Protein AF-A0A925DX83-F1 (afdb_monomer_lite)

Secondary structure (DSSP, 8-state):
-HHHHHHHHHHHHHHHHHHHHHSTT-SSPPPHHHHHH---SSSS---PPTT-EEESSPP-TTTTTTEEEEEE-TTSEEEEEEEETTSSS-EEEEEEEET-PPBTTTTB--

Structure (mmCIF, N/CA/C/O backbone):
data_AF-A0A925DX83-F1
#
_entry.id   AF-A0A925DX83-F1
#
loop_
_atom_site.group_PDB
_atom_site.id
_atom_site.type_symbol
_atom_site.label_atom_id
_atom_site.label_alt_id
_atom_site.label_comp_id
_atom_site.label_asym_id
_atom_site.label_entity_id
_atom_site.label_seq_id
_atom_site.pdbx_PDB_ins_code
_atom_site.Cartn_x
_atom_site.Cartn_y
_atom_site.Cartn_z
_atom_site.occupancy
_atom_site.B_iso_or_equiv
_atom_site.auth_seq_id
_atom_site.auth_comp_id
_atom_site.auth_asym_id
_atom_site.auth_atom_id
_atom_site.pdbx_PDB_model_num
ATOM 1 N N . ALA A 1 1 ? -12.384 9.549 13.677 1.00 65.88 1 ALA A N 1
ATOM 2 C CA . ALA A 1 1 ? -11.107 8.854 13.960 1.00 65.88 1 ALA A CA 1
ATOM 3 C C . ALA A 1 1 ? -10.764 7.799 12.899 1.00 65.88 1 ALA A C 1
ATOM 5 O O . ALA A 1 1 ? -9.682 7.871 12.330 1.00 65.88 1 ALA A O 1
ATOM 6 N N . ASN A 1 2 ? -11.667 6.862 12.577 1.00 77.31 2 ASN A N 1
ATOM 7 C CA . ASN A 1 2 ? -11.374 5.761 11.639 1.00 77.31 2 ASN A CA 1
ATOM 8 C C . ASN A 1 2 ? -11.111 6.209 10.191 1.00 77.31 2 ASN A C 1
ATOM 10 O O . ASN A 1 2 ? -10.203 5.674 9.564 1.00 77.31 2 ASN A O 1
ATOM 14 N N . ALA A 1 3 ? -11.840 7.216 9.690 1.00 75.69 3 ALA A N 1
ATOM 15 C CA . ALA A 1 3 ? -11.634 7.763 8.343 1.00 75.69 3 ALA A CA 1
ATOM 16 C C . ALA A 1 3 ? -10.217 8.337 8.171 1.00 75.69 3 ALA A 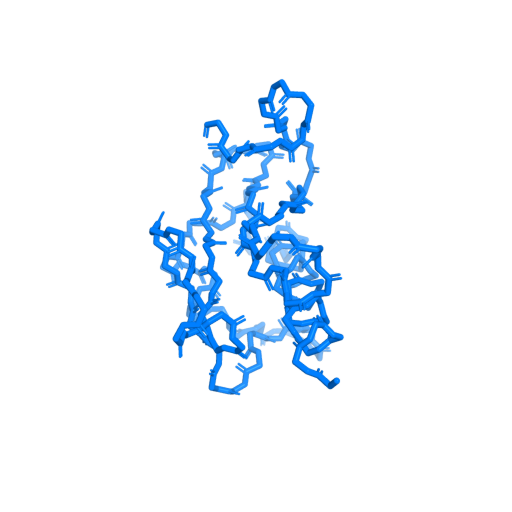C 1
ATOM 18 O O . ALA A 1 3 ? -9.479 7.930 7.280 1.00 75.69 3 ALA A O 1
ATOM 19 N N . THR A 1 4 ? -9.800 9.200 9.104 1.00 82.50 4 THR A N 1
ATOM 20 C CA . THR A 1 4 ? -8.447 9.771 9.141 1.00 82.50 4 THR A CA 1
ATOM 21 C C . THR A 1 4 ? -7.386 8.678 9.248 1.00 82.50 4 THR A C 1
ATOM 23 O O . THR A 1 4 ? -6.390 8.726 8.540 1.00 82.50 4 THR A O 1
ATOM 26 N N . LYS A 1 5 ? -7.616 7.647 10.073 1.00 88.56 5 LYS A N 1
ATOM 27 C CA . LYS A 1 5 ? -6.667 6.540 10.245 1.00 88.56 5 LYS A CA 1
ATOM 28 C C . LYS A 1 5 ? -6.469 5.736 8.955 1.00 88.56 5 LYS A C 1
ATOM 30 O O . LYS A 1 5 ? -5.328 5.504 8.567 1.00 88.56 5 LYS A O 1
ATOM 35 N N . ALA A 1 6 ? -7.550 5.328 8.288 1.00 88.38 6 ALA A N 1
ATOM 36 C CA . ALA A 1 6 ? -7.476 4.552 7.048 1.00 88.38 6 ALA A CA 1
ATOM 37 C C . ALA A 1 6 ? -6.764 5.335 5.932 1.00 88.38 6 ALA A C 1
ATOM 39 O O . ALA A 1 6 ? -5.852 4.810 5.293 1.0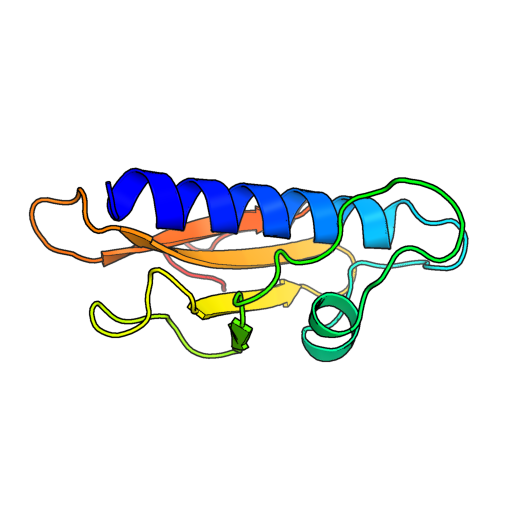0 88.38 6 ALA A O 1
ATOM 40 N N . GLN A 1 7 ? -7.106 6.616 5.777 1.00 90.12 7 GLN A N 1
ATOM 41 C CA . GLN A 1 7 ? -6.465 7.505 4.811 1.00 90.12 7 GLN A CA 1
ATOM 42 C C . GLN A 1 7 ? -4.974 7.721 5.118 1.00 90.12 7 GLN A C 1
ATOM 44 O O . GLN A 1 7 ? -4.139 7.625 4.219 1.00 90.12 7 GLN A O 1
ATOM 49 N N . THR A 1 8 ? -4.615 7.974 6.382 1.00 90.88 8 THR A N 1
ATOM 50 C CA . THR A 1 8 ? -3.210 8.122 6.794 1.00 90.88 8 THR A CA 1
ATOM 51 C C . THR A 1 8 ? -2.418 6.841 6.547 1.00 90.88 8 THR A C 1
ATOM 53 O O . THR A 1 8 ? -1.294 6.909 6.055 1.00 90.88 8 THR A O 1
ATOM 56 N N . ASN A 1 9 ? -2.995 5.671 6.831 1.00 91.25 9 ASN A N 1
ATOM 57 C CA . ASN A 1 9 ? -2.345 4.396 6.539 1.00 91.25 9 ASN A CA 1
ATOM 58 C C . ASN A 1 9 ? -2.109 4.227 5.035 1.00 91.25 9 ASN A C 1
ATOM 60 O O . ASN A 1 9 ? -0.997 3.890 4.644 1.00 91.25 9 ASN A O 1
ATOM 64 N N . ALA A 1 10 ? -3.104 4.525 4.196 1.00 91.38 10 ALA A N 1
ATOM 65 C CA . ALA A 1 10 ? -2.968 4.451 2.742 1.00 91.38 10 ALA A CA 1
ATOM 66 C C . ALA A 1 10 ? -1.856 5.375 2.214 1.00 91.38 10 ALA A C 1
ATOM 68 O O . ALA A 1 10 ? -1.005 4.937 1.442 1.00 91.38 10 ALA A O 1
ATOM 69 N N . ALA A 1 11 ? -1.800 6.620 2.697 1.00 90.81 11 ALA A N 1
ATOM 70 C CA . ALA A 1 11 ? -0.743 7.570 2.343 1.00 90.81 11 ALA A CA 1
ATOM 71 C C . ALA A 1 11 ? 0.649 7.116 2.821 1.00 90.81 11 ALA A C 1
ATOM 73 O O . ALA A 1 11 ? 1.649 7.346 2.145 1.00 90.81 11 ALA A O 1
ATOM 74 N N . ASN A 1 12 ? 0.737 6.451 3.976 1.00 90.38 12 ASN A N 1
ATOM 75 C CA . ASN A 1 12 ? 1.997 5.876 4.441 1.00 90.38 12 ASN A CA 1
ATOM 76 C C . ASN A 1 12 ? 2.443 4.724 3.538 1.00 90.38 12 ASN A C 1
ATOM 78 O O . ASN A 1 12 ? 3.595 4.709 3.125 1.00 90.38 12 ASN A O 1
ATOM 82 N N . VAL A 1 13 ? 1.543 3.806 3.176 1.00 91.00 13 VAL A N 1
ATOM 83 C CA . VAL A 1 13 ? 1.857 2.700 2.255 1.00 91.00 13 VAL A CA 1
ATOM 84 C C . VAL A 1 13 ? 2.279 3.219 0.880 1.00 91.00 13 VAL A C 1
ATOM 86 O O . VAL A 1 13 ? 3.225 2.684 0.308 1.00 91.00 13 VAL A O 1
ATOM 89 N N . GLN A 1 14 ? 1.659 4.296 0.388 1.00 91.44 14 GLN A N 1
ATOM 90 C CA . GLN A 1 14 ? 2.077 4.959 -0.851 1.00 91.44 14 GLN A CA 1
ATOM 91 C C . GLN A 1 14 ? 3.547 5.377 -0.764 1.00 91.44 14 GLN A C 1
ATOM 93 O O . GLN A 1 14 ? 4.348 4.980 -1.602 1.00 91.44 14 GLN A O 1
ATOM 98 N N . LYS A 1 15 ? 3.929 6.087 0.304 1.00 89.25 15 LYS A N 1
ATOM 99 C CA . LYS A 1 15 ? 5.320 6.511 0.529 1.00 89.25 15 LYS A CA 1
ATOM 100 C C . LYS A 1 15 ? 6.293 5.339 0.639 1.00 89.25 15 LYS A C 1
ATOM 102 O O . LYS A 1 15 ? 7.419 5.458 0.177 1.00 89.25 15 LYS A O 1
ATOM 107 N N . VAL A 1 16 ? 5.879 4.225 1.246 1.00 90.50 16 VAL A N 1
ATOM 108 C CA . VAL A 1 16 ? 6.698 3.001 1.324 1.00 90.50 16 VAL A CA 1
ATOM 109 C C . VAL A 1 16 ? 6.932 2.426 -0.0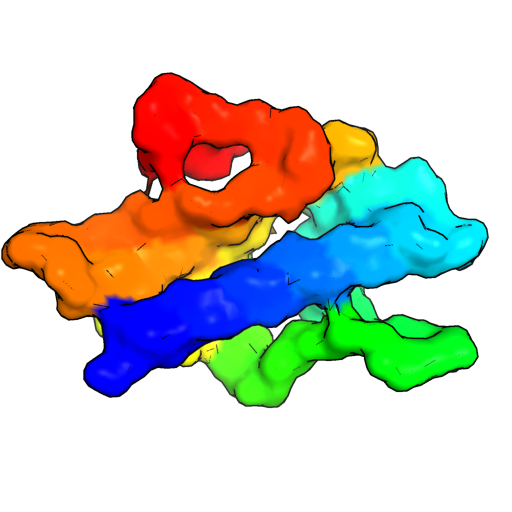73 1.00 90.50 16 VAL A C 1
ATOM 111 O O . VAL A 1 16 ? 8.050 2.041 -0.394 1.00 90.50 16 VAL A O 1
ATOM 114 N N . ALA A 1 17 ? 5.902 2.393 -0.919 1.00 90.44 17 ALA A N 1
ATOM 115 C CA . ALA A 1 17 ? 6.025 1.885 -2.279 1.00 90.44 17 ALA A CA 1
ATOM 116 C C . ALA A 1 17 ? 6.877 2.802 -3.178 1.00 90.44 17 ALA A C 1
ATOM 118 O O . ALA A 1 17 ? 7.660 2.294 -3.978 1.00 90.44 17 ALA A O 1
ATOM 119 N N . GLU A 1 18 ? 6.799 4.126 -2.998 1.00 89.38 18 GLU A N 1
ATOM 120 C CA . GLU A 1 18 ? 7.732 5.067 -3.640 1.00 89.38 18 GLU A CA 1
ATOM 121 C C . GLU A 1 18 ? 9.167 4.868 -3.148 1.00 89.38 18 GLU A C 1
ATOM 123 O O . GLU A 1 18 ? 10.100 4.831 -3.945 1.00 89.38 18 GLU A O 1
ATOM 128 N N . ALA A 1 19 ? 9.354 4.695 -1.836 1.00 88.38 19 ALA A N 1
ATOM 129 C CA . ALA A 1 19 ? 10.666 4.441 -1.254 1.00 88.38 19 ALA A CA 1
ATOM 130 C C . ALA A 1 19 ? 11.281 3.136 -1.772 1.00 88.38 19 ALA A C 1
ATOM 132 O O . ALA A 1 19 ? 12.470 3.111 -2.067 1.00 88.38 19 ALA A O 1
ATOM 133 N N . TYR A 1 20 ? 10.470 2.086 -1.939 1.00 88.88 20 TYR A N 1
ATOM 134 C CA . TYR A 1 20 ? 10.907 0.835 -2.552 1.00 88.88 20 TYR A CA 1
ATOM 135 C C . TYR A 1 20 ? 11.476 1.076 -3.950 1.00 88.88 20 TYR A C 1
ATOM 137 O O . TYR A 1 20 ? 12.569 0.605 -4.241 1.00 88.88 20 TYR A O 1
ATOM 145 N N . ASN A 1 21 ? 10.752 1.807 -4.804 1.00 88.06 21 ASN A N 1
ATOM 146 C CA . ASN A 1 21 ? 11.179 2.079 -6.178 1.00 88.06 21 ASN A CA 1
ATOM 147 C C . ASN A 1 21 ? 12.390 3.029 -6.247 1.00 88.06 21 ASN A C 1
ATOM 149 O O . ASN A 1 21 ? 13.190 2.938 -7.171 1.00 88.06 21 ASN A O 1
ATOM 153 N N . ALA A 1 22 ? 12.530 3.936 -5.276 1.00 86.56 22 ALA A N 1
ATOM 154 C CA . ALA A 1 22 ? 13.666 4.853 -5.177 1.00 86.56 22 ALA A CA 1
ATOM 155 C C . ALA A 1 22 ? 14.943 4.200 -4.610 1.00 86.56 22 ALA A C 1
ATOM 157 O O . ALA A 1 22 ? 16.027 4.774 -4.730 1.00 86.56 22 ALA A O 1
ATOM 158 N N . ASP A 1 23 ? 14.829 3.035 -3.967 1.00 84.06 23 ASP A N 1
ATOM 159 C CA . ASP A 1 23 ? 15.968 2.277 -3.454 1.00 84.06 23 ASP A CA 1
ATOM 160 C C . ASP A 1 23 ? 16.823 1.770 -4.631 1.00 84.06 23 ASP A C 1
ATOM 162 O O . ASP A 1 23 ? 16.299 1.057 -5.487 1.00 84.06 23 ASP A O 1
ATOM 166 N N . PRO A 1 24 ? 18.133 2.081 -4.693 1.00 83.00 24 PRO A N 1
ATOM 167 C CA . PRO A 1 24 ? 18.993 1.693 -5.814 1.00 83.00 24 PRO A CA 1
ATOM 168 C C . PRO A 1 24 ? 19.138 0.173 -5.996 1.00 83.00 24 PRO A C 1
ATOM 170 O O . PRO A 1 24 ? 19.637 -0.270 -7.030 1.00 83.00 24 PRO A O 1
ATOM 173 N N . LEU A 1 25 ? 18.733 -0.631 -5.006 1.00 83.94 25 LEU A N 1
ATOM 174 C CA . LEU A 1 25 ? 18.685 -2.091 -5.114 1.00 83.94 25 LEU A CA 1
ATOM 175 C C . LEU A 1 25 ? 17.467 -2.598 -5.899 1.00 83.94 25 LEU A C 1
ATOM 177 O O . LEU A 1 25 ? 17.444 -3.760 -6.308 1.00 83.94 25 LEU A O 1
ATOM 181 N N . ASN A 1 26 ? 16.467 -1.745 -6.113 1.00 85.25 26 ASN A N 1
ATOM 182 C CA . ASN A 1 26 ? 15.254 -2.057 -6.846 1.00 85.25 26 ASN A CA 1
ATOM 183 C C . ASN A 1 26 ? 15.224 -1.295 -8.172 1.00 85.25 26 ASN A C 1
ATOM 185 O O . ASN A 1 26 ? 15.657 -0.156 -8.284 1.00 85.25 26 ASN A O 1
ATOM 189 N N . THR A 1 27 ? 14.686 -1.939 -9.200 1.00 82.69 27 THR A N 1
ATOM 190 C CA . THR A 1 27 ? 14.580 -1.371 -10.555 1.00 82.69 27 THR A CA 1
ATOM 191 C C . THR A 1 27 ? 13.131 -1.152 -10.987 1.00 82.69 27 THR A C 1
ATOM 193 O O . THR A 1 27 ? 12.865 -0.838 -12.146 1.00 82.69 27 THR A O 1
ATOM 196 N N . SER A 1 28 ? 12.179 -1.388 -10.082 1.00 86.94 28 SER A N 1
ATOM 197 C CA . SER A 1 28 ? 10.743 -1.306 -10.344 1.00 86.94 28 SER A CA 1
ATOM 198 C C . SER A 1 28 ? 9.942 -1.176 -9.050 1.00 86.94 28 SER A C 1
ATOM 200 O O . SER A 1 28 ? 10.446 -1.438 -7.953 1.00 86.94 28 SER A O 1
ATOM 202 N N . TYR A 1 29 ? 8.667 -0.815 -9.197 1.00 89.75 29 TYR A N 1
ATOM 203 C CA . TYR A 1 29 ? 7.706 -0.818 -8.103 1.00 89.75 29 TYR A CA 1
ATOM 204 C C . TYR A 1 29 ? 7.477 -2.230 -7.540 1.00 89.75 29 TYR A C 1
ATOM 206 O O . TYR A 1 29 ? 7.555 -3.222 -8.271 1.00 89.75 29 TYR A O 1
ATOM 214 N N . PRO A 1 30 ? 7.187 -2.343 -6.233 1.00 90.69 30 PRO A N 1
ATOM 215 C CA . PRO A 1 30 ? 7.129 -3.636 -5.570 1.00 90.69 30 PRO A CA 1
ATOM 216 C C . PRO A 1 30 ? 5.886 -4.442 -5.959 1.00 90.69 30 PRO A C 1
ATOM 218 O O . PRO A 1 30 ? 4.800 -3.904 -6.155 1.00 90.69 30 PRO A O 1
ATOM 221 N N . SER A 1 31 ? 6.001 -5.770 -5.957 1.00 91.38 31 SER A N 1
ATOM 222 C CA . SER A 1 31 ? 4.833 -6.647 -5.812 1.00 91.38 31 SER A CA 1
ATOM 223 C C . SER A 1 31 ? 4.231 -6.532 -4.407 1.00 91.38 31 SER A C 1
ATOM 225 O O . SER A 1 31 ? 4.868 -6.038 -3.477 1.00 91.38 31 SER A O 1
ATOM 227 N N . LEU A 1 32 ? 3.018 -7.059 -4.211 1.00 90.06 32 LEU A N 1
ATOM 228 C CA . LEU A 1 32 ? 2.373 -7.078 -2.893 1.00 90.06 32 LEU A CA 1
ATOM 229 C C . LEU A 1 32 ? 3.253 -7.725 -1.815 1.00 90.06 32 LEU A C 1
ATOM 231 O O . LEU A 1 32 ? 3.379 -7.180 -0.722 1.00 90.06 32 LEU A O 1
ATOM 235 N N . VAL A 1 33 ? 3.884 -8.861 -2.127 1.00 89.06 33 VAL A N 1
ATOM 236 C CA . VAL A 1 33 ? 4.740 -9.585 -1.173 1.00 89.06 33 VAL A CA 1
ATOM 237 C C . VAL A 1 33 ? 5.998 -8.779 -0.854 1.00 89.06 33 VAL A C 1
ATOM 239 O O . VAL A 1 33 ? 6.375 -8.672 0.311 1.00 89.06 33 VAL A O 1
ATOM 242 N N . GLN A 1 34 ? 6.612 -8.167 -1.871 1.00 90.75 34 GLN A N 1
ATOM 243 C CA . GLN A 1 34 ? 7.789 -7.316 -1.689 1.00 90.75 34 GLN A CA 1
ATOM 244 C C . GLN A 1 34 ? 7.463 -6.089 -0.841 1.00 90.75 34 GLN A C 1
ATOM 246 O O . GLN A 1 34 ? 8.204 -5.796 0.088 1.00 90.75 34 GLN A O 1
ATOM 251 N N . LEU A 1 35 ? 6.337 -5.419 -1.097 1.00 89.94 35 LEU A N 1
ATOM 252 C CA . LEU A 1 35 ? 5.921 -4.241 -0.339 1.00 89.94 35 LEU A CA 1
ATOM 253 C C . LEU A 1 35 ? 5.572 -4.589 1.113 1.00 89.94 35 LEU A C 1
ATOM 255 O O . LEU A 1 35 ? 5.974 -3.879 2.032 1.00 89.94 35 LEU A O 1
ATOM 259 N N . GLN A 1 36 ? 4.858 -5.698 1.330 1.00 89.00 36 GLN A N 1
ATOM 260 C CA . GLN A 1 36 ? 4.489 -6.173 2.667 1.00 89.00 36 GLN A CA 1
ATOM 261 C C . GLN A 1 36 ? 5.715 -6.560 3.504 1.00 89.00 36 GLN A C 1
ATOM 263 O O . GLN A 1 36 ? 5.712 -6.364 4.721 1.00 89.00 36 GLN A O 1
ATOM 268 N N . GLY A 1 37 ? 6.742 -7.118 2.859 1.00 83.69 37 GLY A N 1
ATOM 269 C CA . GLY A 1 37 ? 8.012 -7.487 3.480 1.00 83.69 37 GLY A CA 1
ATOM 270 C C . GLY A 1 37 ? 9.062 -6.375 3.479 1.00 83.69 37 GLY A C 1
ATOM 271 O O . GLY A 1 37 ? 10.143 -6.582 4.029 1.00 83.69 37 GLY A O 1
ATOM 272 N N . TYR A 1 38 ? 8.784 -5.216 2.870 1.00 83.06 38 TYR A N 1
ATOM 273 C CA . TYR A 1 38 ? 9.783 -4.165 2.725 1.00 83.06 38 TYR A CA 1
ATOM 274 C C . TYR A 1 38 ? 10.082 -3.512 4.073 1.00 83.06 38 TYR A C 1
ATOM 276 O O . TYR A 1 38 ? 9.259 -2.824 4.684 1.00 83.06 38 TYR A O 1
ATOM 284 N N . SER A 1 39 ? 11.316 -3.714 4.507 1.00 66.62 39 SER A N 1
ATOM 285 C CA . SER A 1 39 ? 11.986 -2.917 5.515 1.00 66.62 39 SER A CA 1
ATOM 286 C C . SER A 1 39 ? 13.215 -2.354 4.823 1.00 66.62 39 SER A C 1
ATOM 288 O O . SER A 1 39 ? 14.102 -3.131 4.473 1.00 66.62 39 SER A O 1
ATOM 290 N N . ALA A 1 40 ? 13.250 -1.041 4.577 1.00 60.22 40 ALA A N 1
ATOM 291 C CA . ALA A 1 40 ? 14.385 -0.406 3.915 1.00 60.22 40 ALA A CA 1
ATOM 292 C C . ALA A 1 40 ? 15.695 -0.821 4.609 1.00 60.22 40 ALA A C 1
ATOM 294 O O . ALA A 1 40 ? 15.834 -0.684 5.827 1.00 60.22 40 ALA A O 1
ATOM 295 N N . LEU A 1 41 ? 16.626 -1.391 3.840 1.00 53.12 41 LEU A N 1
ATOM 296 C CA . LEU A 1 41 ? 17.874 -1.966 4.356 1.00 53.12 41 LEU A CA 1
ATOM 297 C C . LEU A 1 41 ? 18.935 -0.897 4.651 1.00 53.12 41 LEU A C 1
ATOM 299 O O . LEU A 1 41 ? 19.866 -1.164 5.407 1.00 53.12 41 LEU A O 1
ATOM 303 N N . THR A 1 42 ? 18.826 0.292 4.050 1.00 51.50 42 THR A N 1
ATOM 304 C CA . THR A 1 42 ? 19.980 1.191 3.904 1.00 51.50 42 THR A CA 1
ATOM 305 C C . THR A 1 42 ? 19.854 2.555 4.567 1.00 51.50 42 THR A C 1
ATOM 307 O O . THR A 1 42 ? 20.883 3.180 4.771 1.00 51.50 42 THR A O 1
ATOM 310 N N . THR A 1 43 ? 18.679 3.039 4.968 1.00 49.41 43 THR A N 1
ATOM 311 C CA . THR A 1 43 ? 18.526 4.235 5.829 1.00 49.41 43 THR A CA 1
ATOM 312 C C . THR A 1 43 ? 17.063 4.383 6.254 1.00 49.41 43 THR A C 1
ATOM 314 O O . THR A 1 43 ? 16.210 3.655 5.763 1.00 49.41 43 THR A O 1
ATOM 317 N N . SER A 1 44 ? 16.789 5.295 7.192 1.00 55.75 44 SER A N 1
ATOM 318 C CA . SER A 1 44 ? 15.528 5.662 7.866 1.00 55.75 44 SER A CA 1
ATOM 319 C C . SER A 1 44 ? 14.281 5.922 6.993 1.00 55.75 44 SER A C 1
ATOM 321 O O . SER A 1 44 ? 13.589 6.925 7.179 1.00 55.75 44 SER A O 1
ATOM 323 N N . VAL A 1 45 ? 13.960 5.043 6.051 1.00 58.22 45 VAL A N 1
ATOM 324 C CA . VAL A 1 45 ? 12.944 5.265 5.027 1.00 58.22 45 VAL A CA 1
ATOM 325 C C . VAL A 1 45 ? 11.789 4.282 5.219 1.00 58.22 45 VAL A C 1
ATOM 327 O O . VAL A 1 45 ? 11.974 3.105 5.510 1.00 58.22 45 VAL A O 1
ATOM 330 N N . ALA A 1 46 ? 10.589 4.855 5.160 1.00 69.69 46 ALA A N 1
ATOM 331 C CA . ALA A 1 46 ? 9.263 4.296 5.396 1.00 69.69 46 ALA A CA 1
ATOM 332 C C . ALA A 1 46 ? 9.145 2.757 5.328 1.00 69.69 46 ALA A C 1
ATOM 334 O O . ALA A 1 46 ? 9.364 2.149 4.286 1.00 69.69 46 ALA A O 1
ATOM 335 N N . LYS A 1 47 ? 8.675 2.147 6.424 1.00 77.81 47 LYS A N 1
ATOM 336 C CA . LYS A 1 47 ? 8.149 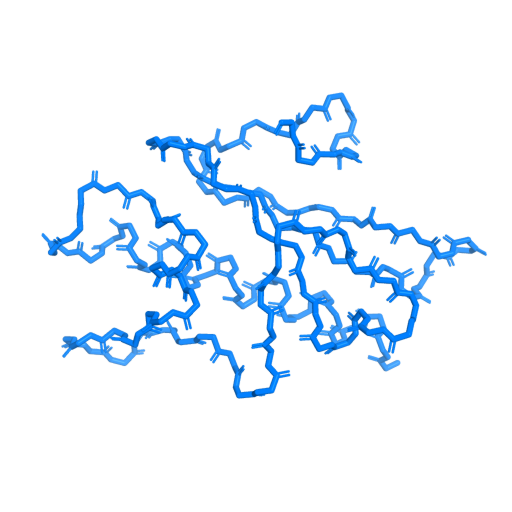0.772 6.451 1.00 77.81 47 LYS A CA 1
ATOM 337 C C . LYS A 1 47 ? 6.631 0.784 6.571 1.00 77.81 47 LYS A C 1
ATOM 339 O O . LYS A 1 47 ? 6.059 1.753 7.084 1.00 77.81 47 LYS A O 1
ATOM 344 N N . ILE A 1 48 ? 5.987 -0.312 6.173 1.00 86.00 48 ILE A N 1
ATOM 345 C CA . ILE A 1 48 ? 4.565 -0.519 6.463 1.00 86.00 48 ILE A CA 1
ATOM 346 C C . ILE A 1 48 ? 4.361 -0.419 7.988 1.00 86.00 48 ILE A C 1
ATOM 348 O O . ILE A 1 48 ? 5.069 -1.103 8.737 1.00 86.00 48 ILE A O 1
ATOM 352 N N . PRO A 1 49 ? 3.453 0.448 8.482 1.00 82.62 49 PRO A N 1
ATOM 353 C CA . PRO A 1 49 ? 3.229 0.579 9.915 1.00 82.62 49 PRO A CA 1
ATOM 354 C C . PRO A 1 49 ? 2.815 -0.756 10.540 1.00 82.62 49 PRO A C 1
ATOM 356 O O . PRO A 1 49 ? 2.062 -1.529 9.947 1.00 82.62 49 PRO A O 1
ATOM 359 N N . THR A 1 50 ? 3.280 -1.021 11.762 1.00 83.69 50 THR A N 1
ATOM 360 C CA . THR A 1 50 ? 2.921 -2.246 12.483 1.00 83.69 50 THR A CA 1
ATOM 361 C C . THR A 1 50 ? 1.401 -2.366 12.616 1.00 83.69 50 THR A C 1
ATOM 363 O O . THR A 1 50 ? 0.723 -1.401 12.968 1.00 83.69 50 THR A O 1
ATOM 366 N N . GLY A 1 51 ? 0.866 -3.558 12.345 1.00 86.19 51 GLY A N 1
ATOM 367 C CA . GLY A 1 51 ? -0.576 -3.821 12.386 1.00 86.19 51 GLY A CA 1
ATOM 368 C C . GLY A 1 51 ? -1.328 -3.441 11.107 1.00 86.19 51 GLY A C 1
ATOM 369 O O . GLY A 1 51 ? -2.554 -3.551 11.087 1.00 86.19 51 GLY A O 1
ATOM 370 N N . ILE A 1 52 ? -0.620 -3.018 10.053 1.00 91.38 52 ILE A N 1
ATOM 371 C CA . ILE A 1 52 ? -1.182 -2.838 8.712 1.00 91.38 52 ILE A CA 1
ATOM 372 C C . ILE A 1 52 ? -0.884 -4.060 7.844 1.00 91.38 52 ILE A C 1
ATOM 374 O O . ILE A 1 52 ? 0.250 -4.529 7.765 1.00 91.38 52 ILE A O 1
ATOM 378 N N . THR A 1 53 ? -1.927 -4.562 7.190 1.00 93.19 53 THR A N 1
ATOM 379 C CA . THR A 1 53 ? -1.895 -5.688 6.255 1.00 93.19 53 THR A CA 1
ATOM 380 C C . THR A 1 53 ? -2.276 -5.202 4.863 1.00 93.19 53 THR A C 1
ATOM 382 O O . THR A 1 53 ? -3.281 -4.510 4.693 1.00 93.19 53 THR A O 1
ATOM 385 N N . LEU A 1 54 ? -1.487 -5.582 3.866 1.00 92.81 54 LEU A N 1
ATOM 386 C CA . LEU A 1 54 ? -1.771 -5.394 2.453 1.00 92.81 54 LEU A CA 1
ATOM 387 C C . LEU A 1 54 ? -2.377 -6.674 1.887 1.00 92.81 54 LEU A C 1
ATOM 389 O O . LEU A 1 54 ? -1.851 -7.769 2.083 1.00 92.81 54 LEU A O 1
ATOM 393 N N . ALA A 1 55 ? -3.481 -6.531 1.168 1.00 92.25 55 ALA A N 1
ATOM 394 C CA . ALA A 1 55 ? -4.179 -7.626 0.514 1.00 92.25 55 ALA A CA 1
ATOM 395 C C . ALA A 1 55 ? -4.401 -7.314 -0.970 1.00 92.25 55 ALA A C 1
ATOM 397 O O . ALA A 1 55 ? -4.415 -6.160 -1.384 1.00 92.25 55 ALA A O 1
ATOM 398 N N . ALA A 1 56 ? -4.600 -8.349 -1.785 1.00 87.44 56 ALA A N 1
ATOM 399 C CA . ALA A 1 56 ? -5.028 -8.159 -3.172 1.00 87.44 56 ALA A CA 1
ATOM 400 C C . ALA A 1 56 ? -6.522 -7.783 -3.259 1.00 87.44 56 ALA A C 1
ATOM 402 O O . ALA A 1 56 ? -6.956 -7.151 -4.219 1.00 87.44 56 ALA A O 1
ATOM 403 N N . GLY A 1 57 ? -7.308 -8.171 -2.248 1.00 87.62 57 GLY A N 1
ATOM 404 C CA . GLY A 1 57 ? -8.732 -7.860 -2.136 1.00 87.62 57 GLY A CA 1
ATOM 405 C C . GLY A 1 57 ? -9.005 -6.499 -1.494 1.00 87.62 57 GLY A C 1
ATOM 406 O O . GLY A 1 57 ? -8.167 -5.951 -0.778 1.00 87.62 57 GLY A O 1
ATOM 407 N N . LEU A 1 58 ? -10.206 -5.975 -1.743 1.00 89.31 58 LEU A N 1
ATOM 408 C CA . LEU A 1 58 ? -10.666 -4.713 -1.169 1.00 89.31 58 LEU A CA 1
ATOM 409 C C . LEU A 1 58 ? -10.849 -4.821 0.353 1.00 89.31 58 LEU A C 1
ATOM 411 O O . LEU A 1 58 ? -11.349 -5.841 0.841 1.00 89.31 58 LEU A O 1
ATOM 415 N N . PRO A 1 59 ? -10.500 -3.771 1.116 1.00 91.00 59 PRO A N 1
ATOM 416 C CA . PRO A 1 59 ? -10.881 -3.692 2.514 1.00 91.00 59 PRO A CA 1
ATOM 417 C C . PRO A 1 59 ? -12.398 -3.522 2.653 1.00 91.00 59 PRO A C 1
ATOM 419 O O . PRO A 1 59 ? -13.095 -3.071 1.748 1.00 91.00 59 PRO A O 1
ATOM 422 N N . THR A 1 60 ? -12.903 -3.861 3.830 1.00 90.81 60 THR A N 1
ATOM 423 C CA . THR A 1 60 ? -14.311 -3.745 4.222 1.00 90.81 60 THR A CA 1
ATOM 424 C C . THR A 1 60 ? -14.429 -2.857 5.456 1.00 90.81 60 THR A C 1
ATOM 426 O O . THR A 1 60 ? -13.432 -2.524 6.099 1.00 90.81 60 THR A O 1
ATOM 429 N N . SER A 1 61 ? -15.651 -2.526 5.867 1.00 89.19 61 SER A N 1
ATOM 430 C CA . SER A 1 61 ? -15.885 -1.799 7.121 1.00 89.19 61 SER A CA 1
ATOM 431 C C . SER A 1 61 ? -15.338 -2.518 8.360 1.00 89.19 61 SER A C 1
ATOM 433 O O . SER A 1 61 ? -14.958 -1.850 9.321 1.00 89.19 61 SER A O 1
ATOM 435 N N . ALA A 1 62 ? -15.245 -3.852 8.337 1.00 90.06 62 ALA A N 1
ATOM 436 C CA . ALA A 1 62 ? -14.758 -4.649 9.461 1.00 90.06 62 ALA A CA 1
ATOM 437 C C . ALA A 1 62 ? -13.234 -4.554 9.656 1.00 90.06 62 ALA A C 1
ATOM 439 O O . ALA A 1 62 ? -12.753 -4.626 10.784 1.00 90.06 62 ALA A O 1
ATOM 440 N N . ASN A 1 63 ? -12.469 -4.382 8.574 1.00 90.88 63 ASN A N 1
ATOM 441 C CA . ASN A 1 63 ? -11.002 -4.438 8.605 1.00 90.88 63 ASN A CA 1
ATOM 442 C C . ASN A 1 63 ? -10.310 -3.198 8.015 1.00 90.88 63 ASN A C 1
ATOM 444 O O . ASN A 1 63 ? -9.091 -3.093 8.085 1.00 90.88 63 ASN A O 1
ATOM 448 N N . GLY A 1 64 ? -11.045 -2.218 7.493 1.00 89.38 64 GLY A N 1
ATOM 449 C CA . GLY A 1 64 ? -10.492 -1.085 6.744 1.00 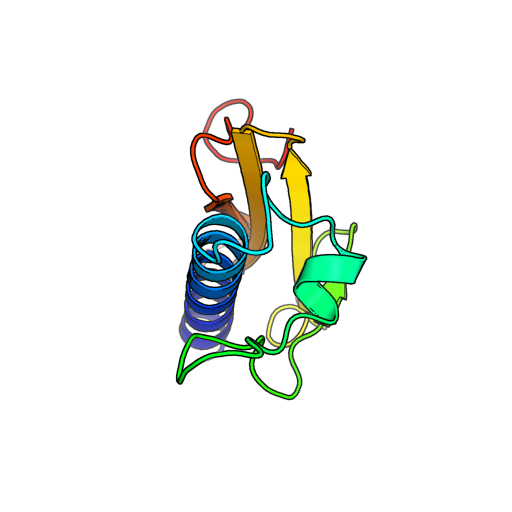89.38 64 GLY A CA 1
ATOM 450 C C . GLY A 1 64 ? -9.614 -0.103 7.527 1.00 89.38 64 GLY A C 1
ATOM 451 O O . GLY A 1 64 ? -9.067 0.826 6.944 1.00 89.38 64 GLY A O 1
ATOM 452 N N . THR A 1 65 ? -9.452 -0.286 8.843 1.00 90.25 65 THR A N 1
ATOM 453 C CA . THR A 1 65 ? -8.479 0.479 9.649 1.00 90.25 65 THR A CA 1
ATOM 454 C C . THR A 1 65 ? -7.114 -0.203 9.783 1.00 90.25 65 THR A C 1
ATOM 456 O O . THR A 1 65 ? -6.177 0.426 10.288 1.00 90.25 65 THR A O 1
ATOM 459 N N . THR A 1 66 ? -7.010 -1.469 9.375 1.00 93.06 66 THR A N 1
ATOM 460 C CA . THR A 1 66 ? -5.804 -2.311 9.452 1.00 93.06 66 THR A CA 1
ATOM 461 C C . THR A 1 66 ? -5.485 -3.002 8.131 1.00 93.06 66 THR A C 1
ATOM 463 O O . THR A 1 66 ? -4.348 -3.396 7.922 1.00 93.06 66 THR A O 1
ATOM 466 N N . THR A 1 67 ? -6.454 -3.141 7.229 1.00 93.62 67 THR A N 1
ATOM 467 C CA . THR A 1 67 ? -6.283 -3.758 5.913 1.00 93.62 67 THR A CA 1
ATOM 468 C C . THR A 1 67 ? -6.393 -2.706 4.822 1.00 93.62 67 THR A C 1
ATOM 470 O O . THR A 1 67 ? -7.288 -1.860 4.853 1.00 93.62 67 THR A O 1
ATOM 473 N N . LEU A 1 68 ? -5.489 -2.782 3.853 1.00 93.38 68 LEU A N 1
ATOM 474 C CA . LEU A 1 68 ? -5.488 -1.985 2.634 1.00 93.38 68 LEU A CA 1
ATOM 475 C C . LEU A 1 68 ? -5.358 -2.928 1.441 1.00 93.38 68 LEU A C 1
ATOM 477 O O . LEU A 1 68 ? -4.687 -3.957 1.529 1.00 93.38 68 LEU A O 1
ATOM 481 N N . GLN A 1 69 ? -5.967 -2.568 0.320 1.00 92.88 69 GLN A N 1
ATOM 482 C CA . GLN A 1 69 ? -5.679 -3.232 -0.940 1.00 92.88 69 GLN A CA 1
ATOM 483 C C . GLN A 1 69 ? -4.362 -2.691 -1.495 1.00 92.88 69 GLN A C 1
ATOM 485 O O . GLN A 1 69 ? -4.140 -1.483 -1.443 1.00 92.88 69 GLN A O 1
ATOM 490 N N . TYR A 1 70 ? -3.533 -3.550 -2.077 1.00 91.88 70 TYR A N 1
ATOM 491 C CA . TYR A 1 70 ? -2.449 -3.138 -2.960 1.00 91.88 70 TYR A CA 1
ATOM 492 C C . TYR A 1 70 ? -2.486 -3.947 -4.256 1.00 91.88 70 TYR A C 1
ATOM 494 O O . TYR A 1 70 ? -2.422 -5.177 -4.230 1.00 91.88 70 TYR A O 1
ATOM 502 N N . VAL A 1 71 ? -2.574 -3.256 -5.391 1.00 90.88 71 VAL A N 1
ATOM 503 C CA . VAL A 1 71 ? -2.537 -3.858 -6.729 1.00 90.88 71 VAL A CA 1
ATOM 504 C C . VAL A 1 71 ? -1.310 -3.323 -7.467 1.00 90.88 71 VAL A C 1
ATOM 506 O O . VAL A 1 71 ? -1.298 -2.143 -7.824 1.00 90.88 71 VAL A O 1
ATOM 509 N N . PRO A 1 72 ? -0.269 -4.141 -7.695 1.00 87.94 72 PRO A N 1
ATOM 510 C CA . PRO A 1 72 ? 0.905 -3.706 -8.442 1.00 87.94 72 PRO A CA 1
ATOM 511 C C . PRO A 1 72 ? 0.565 -3.490 -9.922 1.00 87.94 72 PRO A C 1
ATOM 513 O O . PRO A 1 72 ? -0.199 -4.249 -10.522 1.00 87.94 72 PRO A O 1
ATOM 516 N N . LYS A 1 73 ? 1.173 -2.469 -10.528 1.00 84.81 73 LYS A N 1
ATOM 517 C CA . LYS A 1 73 ? 1.035 -2.107 -11.944 1.00 84.81 73 LYS A CA 1
ATOM 518 C C . LYS A 1 73 ? 2.377 -2.185 -12.662 1.00 84.81 73 LYS A C 1
ATOM 520 O O . LYS A 1 73 ? 2.808 -1.253 -13.328 1.00 84.81 73 LYS A O 1
ATOM 525 N N . ALA A 1 74 ? 3.015 -3.350 -12.541 1.00 75.50 74 ALA A N 1
ATOM 526 C CA . ALA A 1 74 ? 4.310 -3.640 -13.151 1.00 75.50 74 ALA A CA 1
ATOM 527 C C . ALA A 1 74 ? 5.318 -2.500 -12.897 1.00 75.50 74 ALA A C 1
ATOM 529 O O . ALA A 1 74 ? 5.579 -2.163 -11.746 1.00 75.50 74 ALA A O 1
ATOM 530 N N . THR A 1 75 ? 5.874 -1.900 -13.950 1.00 76.19 75 THR A N 1
ATOM 531 C CA . THR A 1 75 ? 6.899 -0.853 -13.844 1.00 76.19 75 THR A CA 1
ATOM 532 C C . THR A 1 75 ? 6.340 0.550 -13.640 1.00 76.19 75 THR A C 1
ATOM 534 O O . THR A 1 75 ? 7.111 1.442 -13.306 1.00 76.19 75 THR A O 1
ATOM 537 N N . THR A 1 76 ? 5.038 0.776 -13.841 1.00 83.12 76 THR A N 1
ATOM 538 C CA . THR A 1 76 ? 4.463 2.127 -13.765 1.00 83.12 76 THR A CA 1
ATOM 539 C C . THR A 1 76 ? 4.016 2.510 -12.364 1.00 83.12 76 THR A C 1
ATOM 541 O O . THR A 1 76 ? 3.754 3.685 -12.129 1.00 83.12 76 THR A O 1
ATOM 544 N N . GLY A 1 77 ? 3.930 1.559 -11.428 1.00 87.81 77 GLY A N 1
ATOM 545 C CA . GLY A 1 77 ? 3.476 1.866 -10.079 1.00 87.81 77 GLY A CA 1
ATOM 546 C C . GLY A 1 77 ? 2.664 0.774 -9.411 1.00 87.81 77 GLY A C 1
ATOM 547 O O . GLY A 1 77 ? 2.862 -0.425 -9.608 1.00 87.81 77 GLY A O 1
ATOM 548 N N . GLY A 1 78 ? 1.686 1.219 -8.632 1.00 89.94 78 GLY A N 1
ATOM 549 C CA . GLY A 1 78 ? 0.654 0.386 -8.035 1.00 89.94 78 GLY A CA 1
ATOM 550 C C . GLY A 1 78 ? -0.548 1.217 -7.606 1.00 89.94 78 GLY A C 1
ATOM 551 O O . GLY A 1 78 ? -0.588 2.430 -7.771 1.00 89.94 78 GLY A O 1
ATOM 552 N N . CYS A 1 79 ? -1.550 0.568 -7.041 1.00 91.06 79 CYS A N 1
ATOM 553 C CA . CYS A 1 79 ? -2.749 1.229 -6.553 1.00 91.06 79 CYS A CA 1
ATOM 554 C C . CYS A 1 79 ? -3.081 0.734 -5.151 1.00 91.06 79 CYS A C 1
ATOM 556 O O . CYS A 1 79 ? -2.996 -0.464 -4.878 1.00 91.06 79 CYS A O 1
ATOM 558 N N . ILE A 1 80 ? -3.445 1.662 -4.266 1.00 92.00 80 ILE A N 1
ATOM 559 C CA . ILE A 1 80 ? -3.791 1.381 -2.875 1.00 92.00 80 ILE A CA 1
ATOM 560 C C . ILE A 1 80 ? -5.269 1.665 -2.653 1.00 92.00 80 ILE A C 1
ATOM 562 O O . ILE A 1 80 ? -5.689 2.817 -2.739 1.00 92.00 80 ILE A O 1
ATOM 566 N N . GLY A 1 81 ? -6.037 0.631 -2.320 1.00 91.81 81 GLY A N 1
ATOM 567 C CA . GLY A 1 81 ? -7.438 0.750 -1.917 1.00 91.81 81 GLY A CA 1
ATOM 568 C C . GLY A 1 81 ? -7.577 0.847 -0.398 1.00 91.81 81 GLY A C 1
ATOM 569 O O . GLY A 1 81 ? -7.012 0.040 0.339 1.00 91.81 81 GLY A O 1
ATOM 570 N N . TRP A 1 82 ? -8.345 1.814 0.093 1.00 92.25 82 TRP A N 1
ATOM 571 C CA . TRP A 1 82 ? -8.595 2.034 1.518 1.00 92.25 82 TRP A CA 1
ATOM 572 C C . TRP A 1 82 ? -10.073 2.294 1.792 1.00 92.25 82 TRP A C 1
ATOM 574 O O . TRP A 1 82 ? -10.777 2.879 0.972 1.00 92.25 82 TRP A O 1
ATOM 584 N N . TRP A 1 83 ? -10.561 1.849 2.948 1.00 92.19 83 TRP A N 1
ATOM 585 C CA . TRP A 1 83 ? -11.972 2.001 3.293 1.00 92.19 83 TRP A CA 1
ATOM 586 C C . TRP A 1 83 ? -12.276 3.405 3.820 1.00 92.19 83 TRP A C 1
ATOM 588 O O . TRP A 1 83 ? -11.738 3.822 4.851 1.00 92.19 83 TRP A O 1
ATOM 598 N N . ASP A 1 84 ? -13.171 4.122 3.146 1.00 88.94 84 ASP A N 1
ATOM 599 C CA . ASP A 1 84 ? -13.612 5.450 3.553 1.00 88.94 84 ASP A CA 1
ATOM 600 C C . ASP A 1 84 ? -14.781 5.376 4.539 1.00 88.94 84 ASP A C 1
ATOM 602 O O . ASP A 1 84 ? -15.945 5.221 4.171 1.00 88.94 84 ASP A O 1
ATOM 606 N N . PHE A 1 85 ? -14.456 5.531 5.823 1.00 88.06 85 PHE A N 1
ATOM 607 C CA . PHE A 1 85 ? -15.437 5.631 6.907 1.00 88.06 85 PHE A CA 1
ATOM 608 C C . PHE A 1 85 ? -16.133 7.001 6.991 1.00 88.06 85 PHE A C 1
ATOM 610 O O . PHE A 1 85 ? -17.035 7.158 7.809 1.00 88.06 85 PHE A O 1
ATOM 617 N N . GLY A 1 86 ? -15.673 8.007 6.240 1.00 83.00 86 GLY A N 1
ATOM 618 C CA . GLY A 1 86 ? -16.221 9.366 6.246 1.00 83.00 86 GLY A CA 1
ATOM 619 C C . GLY A 1 86 ? -17.255 9.625 5.150 1.00 83.00 86 GLY A C 1
ATOM 620 O O . GLY A 1 86 ? -17.920 10.659 5.176 1.00 83.00 86 GLY A O 1
ATOM 621 N N . ALA A 1 87 ? -17.402 8.710 4.192 1.00 76.50 87 ALA A N 1
ATOM 622 C CA . ALA A 1 87 ? -18.411 8.809 3.149 1.00 76.50 87 ALA A CA 1
ATOM 623 C C . ALA A 1 87 ? -19.819 8.526 3.706 1.00 76.50 87 ALA A C 1
ATOM 625 O O . ALA A 1 87 ? -20.000 7.649 4.550 1.00 76.50 87 ALA A O 1
ATOM 626 N N . ALA A 1 88 ? -20.832 9.238 3.192 1.00 73.62 88 ALA A N 1
ATOM 627 C CA . ALA A 1 88 ? -22.239 9.035 3.572 1.00 73.62 88 ALA A CA 1
ATOM 628 C C . ALA A 1 88 ? -22.708 7.587 3.335 1.00 73.62 88 ALA A C 1
ATOM 630 O O . ALA A 1 88 ? -23.573 7.073 4.037 1.00 73.62 88 ALA A O 1
ATOM 631 N N . THR A 1 89 ? -22.102 6.919 2.356 1.00 76.12 89 THR A N 1
ATOM 632 C CA . THR A 1 89 ? -22.120 5.467 2.196 1.00 76.12 89 THR A CA 1
ATOM 633 C C . THR A 1 89 ? -20.669 5.008 2.232 1.00 76.12 89 THR A C 1
ATOM 635 O O . THR A 1 89 ? -19.893 5.503 1.417 1.00 76.12 89 THR A O 1
ATOM 638 N N . PRO A 1 90 ? -20.266 4.119 3.153 1.00 72.69 90 PRO A N 1
ATOM 639 C CA . PRO A 1 90 ? -18.899 3.624 3.187 1.00 72.69 90 PRO A CA 1
ATOM 640 C C . PRO A 1 90 ? -18.507 2.970 1.857 1.00 72.69 90 PRO A C 1
ATOM 642 O O . PRO A 1 90 ? -19.212 2.092 1.360 1.00 72.69 90 PRO A O 1
ATOM 645 N N . VAL A 1 91 ? -17.387 3.405 1.284 1.00 85.38 91 VAL A N 1
ATOM 646 C CA . VAL A 1 91 ? -16.865 2.912 0.001 1.00 85.38 91 VAL A CA 1
ATOM 647 C C . VAL A 1 91 ? -15.358 2.719 0.082 1.00 85.38 91 VAL A C 1
ATOM 649 O O . VAL A 1 91 ? -14.695 3.310 0.933 1.00 85.38 91 VAL A O 1
ATOM 652 N N . THR A 1 92 ? -14.789 1.936 -0.834 1.00 87.19 92 THR A N 1
ATOM 653 C CA . THR A 1 92 ? -13.332 1.930 -1.010 1.00 87.19 92 THR A CA 1
ATOM 654 C C . THR A 1 92 ? -12.914 3.117 -1.873 1.00 87.19 92 THR A C 1
ATOM 656 O O . THR A 1 92 ? -13.498 3.360 -2.928 1.00 87.19 92 THR A O 1
ATOM 659 N N . LYS A 1 93 ? -11.901 3.854 -1.420 1.00 88.94 93 LYS A N 1
ATOM 660 C CA . LYS A 1 93 ? -11.211 4.905 -2.172 1.00 88.94 93 LYS A CA 1
ATOM 661 C C . LYS A 1 93 ? -9.807 4.454 -2.538 1.00 88.94 93 LYS A C 1
ATOM 663 O O . LYS A 1 93 ? -9.260 3.556 -1.905 1.00 88.94 93 LYS A O 1
ATOM 668 N N . TYR A 1 94 ? -9.221 5.104 -3.539 1.00 89.12 94 TYR A N 1
ATOM 669 C CA . TYR A 1 94 ? -7.959 4.672 -4.126 1.00 89.12 94 TYR A CA 1
ATOM 670 C C . TYR A 1 94 ? -6.933 5.797 -4.174 1.00 89.12 94 TYR A C 1
ATOM 672 O O . TYR A 1 94 ? -7.281 6.967 -4.355 1.00 89.12 94 TYR A O 1
ATOM 680 N N . ILE A 1 95 ? -5.669 5.423 -4.003 1.00 90.12 95 ILE A N 1
ATOM 681 C CA . ILE A 1 95 ? -4.499 6.283 -4.169 1.00 90.12 95 ILE A CA 1
ATOM 682 C C . ILE A 1 95 ? -3.565 5.595 -5.166 1.00 90.12 95 ILE A C 1
ATOM 684 O O . ILE A 1 95 ? -3.267 4.409 -5.015 1.00 90.12 95 ILE A O 1
ATOM 688 N N . ALA A 1 96 ? -3.117 6.330 -6.181 1.00 89.19 96 ALA A N 1
ATOM 689 C CA . ALA A 1 96 ? -2.103 5.857 -7.113 1.00 89.19 96 ALA A CA 1
ATOM 690 C C . ALA A 1 96 ? -0.706 5.919 -6.474 1.00 89.19 96 ALA A C 1
ATOM 692 O O . ALA A 1 96 ? -0.381 6.850 -5.737 1.00 89.19 96 ALA A O 1
ATOM 693 N N . VAL A 1 97 ? 0.109 4.916 -6.766 1.00 88.56 97 VAL A N 1
ATOM 694 C CA . VAL A 1 97 ? 1.550 4.872 -6.508 1.00 88.56 97 VAL A CA 1
ATOM 695 C C . VAL A 1 97 ? 2.237 4.996 -7.862 1.00 88.56 97 VAL A C 1
ATOM 697 O O . VAL A 1 97 ? 1.842 4.294 -8.793 1.00 88.56 97 VAL A O 1
ATOM 700 N N . GLY A 1 98 ? 3.249 5.849 -7.970 1.00 86.38 98 GLY A N 1
ATOM 701 C CA . GLY A 1 98 ? 3.910 6.185 -9.223 1.00 86.38 98 GLY A CA 1
ATOM 702 C C . GLY A 1 98 ? 2.952 6.783 -10.247 1.00 86.38 98 GLY A C 1
ATOM 703 O O . GLY A 1 98 ? 2.001 7.487 -9.904 1.00 86.38 98 GLY A O 1
ATOM 704 N N . ASP A 1 99 ? 3.172 6.422 -11.506 1.00 81.69 99 ASP A N 1
ATOM 705 C CA . ASP A 1 99 ? 2.345 6.804 -12.652 1.00 81.69 99 ASP A CA 1
ATOM 706 C C . ASP A 1 99 ? 1.218 5.785 -12.919 1.00 81.69 99 ASP A C 1
ATOM 708 O O . ASP A 1 99 ? 0.694 5.680 -14.034 1.00 81.69 99 ASP A O 1
ATOM 712 N N . ALA A 1 100 ? 0.838 4.985 -11.916 1.00 79.44 100 ALA A N 1
ATOM 713 C CA . ALA A 1 100 ? -0.222 4.000 -12.068 1.00 79.44 100 ALA A CA 1
ATOM 714 C C . ALA A 1 100 ? -1.560 4.681 -12.384 1.00 79.44 100 ALA A C 1
ATOM 716 O O . ALA A 1 100 ? -2.146 5.386 -11.560 1.00 79.44 100 ALA A O 1
ATOM 717 N N . ALA A 1 101 ? -2.086 4.404 -13.576 1.00 70.12 101 ALA A N 1
ATOM 718 C CA . ALA A 1 101 ? -3.418 4.841 -13.953 1.00 70.12 101 ALA A CA 1
ATOM 719 C C . ALA A 1 101 ? -4.475 4.131 -13.093 1.00 70.12 101 ALA A C 1
ATOM 721 O O . ALA A 1 101 ? -4.537 2.900 -13.034 1.00 70.12 101 ALA A O 1
ATOM 722 N N . LEU A 1 102 ? -5.343 4.918 -12.463 1.00 71.00 102 LEU A N 1
ATOM 723 C CA . LEU A 1 102 ? -6.586 4.430 -11.877 1.00 71.00 102 LEU A CA 1
ATOM 724 C C . LEU A 1 102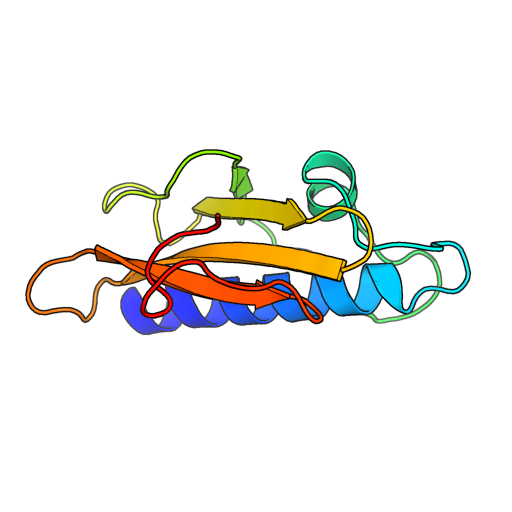 ? -7.641 4.374 -12.986 1.00 71.00 102 LEU A C 1
ATOM 726 O O . LEU A 1 102 ? -7.741 5.293 -13.801 1.00 71.00 102 LEU A O 1
ATOM 730 N N . THR A 1 103 ? -8.415 3.292 -13.068 1.00 59.28 103 THR A N 1
ATOM 731 C CA . THR A 1 103 ? -9.472 3.194 -14.087 1.00 59.28 103 THR A CA 1
ATOM 732 C C . THR A 1 103 ? -10.595 4.170 -13.749 1.00 59.28 103 THR A C 1
ATOM 734 O O . THR A 1 103 ? -10.800 4.468 -12.573 1.00 59.28 103 THR A O 1
ATOM 737 N N . VAL A 1 104 ? -11.267 4.678 -14.794 1.00 50.25 104 VAL A N 1
ATOM 738 C CA . VAL A 1 104 ? -12.443 5.578 -14.808 1.00 50.25 104 VAL A CA 1
ATOM 739 C C . VAL A 1 104 ? -12.809 6.216 -13.460 1.00 50.25 104 VAL A C 1
ATOM 741 O O . VAL A 1 104 ? -13.263 5.546 -12.545 1.00 50.25 104 VAL A O 1
ATOM 744 N N . ASN A 1 105 ? -12.678 7.541 -13.346 1.00 50.09 105 ASN A N 1
ATOM 745 C CA . ASN A 1 105 ? -13.067 8.305 -12.150 1.00 50.09 105 ASN A CA 1
ATOM 746 C C . ASN A 1 105 ? -12.389 7.861 -10.840 1.00 50.09 105 ASN A C 1
ATOM 748 O O . ASN A 1 105 ? -12.992 7.971 -9.770 1.00 50.09 105 ASN A O 1
ATOM 752 N N . ASN A 1 106 ? -11.145 7.373 -10.889 1.00 52.31 106 ASN A N 1
ATOM 753 C CA . ASN A 1 106 ? -10.348 7.114 -9.683 1.00 52.31 106 ASN A CA 1
ATOM 754 C C . ASN A 1 106 ? -10.966 6.052 -8.741 1.00 52.31 106 ASN A C 1
ATOM 756 O O . ASN A 1 106 ? -10.729 6.087 -7.530 1.00 52.31 106 ASN A O 1
ATOM 760 N N . THR A 1 107 ? -11.825 5.167 -9.269 1.00 57.56 107 THR A N 1
ATOM 761 C CA . THR A 1 107 ? -12.760 4.353 -8.462 1.00 57.56 107 THR A CA 1
ATOM 762 C C . THR A 1 107 ? -12.422 2.868 -8.400 1.00 57.56 107 THR A C 1
ATOM 764 O O . THR A 1 107 ? -13.123 2.121 -7.719 1.00 57.56 107 THR A O 1
ATOM 767 N N . VAL A 1 108 ? -11.360 2.422 -9.073 1.00 62.16 108 VAL A N 1
ATOM 768 C CA . VAL A 1 108 ? -10.841 1.056 -8.944 1.00 62.16 108 VAL A CA 1
ATOM 769 C C . VAL A 1 108 ? -9.358 1.011 -9.293 1.00 62.16 108 VAL A C 1
ATOM 771 O O . VAL A 1 108 ? -8.901 1.698 -10.211 1.00 62.16 108 VAL A O 1
ATOM 774 N N . CYS A 1 109 ? -8.611 0.162 -8.585 1.00 62.72 109 CYS A N 1
ATOM 775 C CA . CYS A 1 109 ? -7.355 -0.349 -9.114 1.00 62.72 109 CYS A CA 1
ATOM 776 C C . CYS A 1 109 ? -7.695 -1.170 -10.361 1.00 62.72 109 CYS A C 1
ATOM 778 O O . CYS A 1 109 ? -8.340 -2.213 -10.238 1.00 62.72 109 CYS A O 1
ATOM 780 N N . GLY A 1 110 ? -7.342 -0.652 -11.539 1.00 54.38 110 GLY A N 1
ATOM 781 C CA . GLY A 1 110 ? -7.540 -1.361 -12.806 1.00 54.38 110 GLY A CA 1
ATOM 782 C C . GLY A 1 110 ? -6.702 -2.599 -12.929 1.00 54.38 110 GLY A C 1
ATOM 783 O O . GLY A 1 110 ? -5.952 -2.916 -11.982 1.00 54.38 110 GLY A O 1
#

Foldseek 3Di:
DQQVLLVVLQVLLLQLQLVQCVPPVDPAGDDQVCLQPDDPPPDDGGHRDPQAHEDCDADDPVCQNRYWYWAADTRQFIKIWGWRPPDPDIAIAIDTRHRQDQPDPRRDGD

pLDDT: mean 82.47, std 12.0, range [49.41, 93.62]

Radius of gyration: 13.27 Å; chains: 1; bounding box: 42×19×29 Å

Sequence (110 aa):
ANATKAQTNAANVQKVAEAYNADPLNTSYPSLVQLQGYSALTTSVAKIPTGITLAAGLPTSANGTTTLQYVPKATTGGCIGWWDFGAATPVTKYIAVGDAALTVNNTVCG